Protein AF-A0A9D5JEC5-F1 (afdb_monomer)

Mean predicted aligned error: 12.16 Å

Solvent-accessible surface area (backbone atoms only — not comparable to full-atom values): 6488 Å² total; per-residue (Å²): 130,86,77,75,74,35,79,33,40,65,68,55,49,52,52,52,51,50,52,46,47,47,45,64,68,47,52,52,47,54,36,51,50,48,34,51,56,40,57,72,68,72,59,60,93,80,31,63,65,34,55,50,28,51,50,50,44,52,50,54,53,51,50,46,55,50,46,54,50,47,60,75,37,47,44,76,53,67,91,74,87,57,63,99,89,57,93,49,96,81,63,86,80,85,84,78,86,74,84,76,88,66,83,82,129

Nearest PDB structures (foldseek):
  1grj-assembly1_A  TM=8.590E-01  e=1.112E-04  Escherichia coli
  4wqt-assembly3_Z  TM=9.062E-01  e=1.119E-02  Thermus thermophilus HB8
  2eul-assembly1_A  TM=9.117E-01  e=1.409E-02  Thermus thermophilus HB8
  2f23-assembly2_B  TM=8.716E-01  e=1.582E-02  Thermus thermophilus HB27
  6rin-assembly1_F  TM=9.164E-01  e=2.657E-02  Escherichia coli K-12

Foldseek 3Di:
DPQPQQEDAPVRLVVLVVVLCCLVPPVLVVLVVQLVVLVVVPDNPPRPSNVVSVVSNVVSVVSNVVSVSNNVSYDHDDPPPDPPPDDDVVDDDDDDDDPPPDDDD

Radius of gyration: 23.16 Å; Cα contacts (8 Å, |Δi|>4): 70; chains: 1; bounding box: 74×39×53 Å

Sequence (105 aa):
MTEKETVVTAEGLRKLEAELDELKTIHRKEVNDRIRQAKEFGDISENAEYEDAKQEQAFVEGRIMKLEGMIRNAKIIVEGEGGADEVNLGSTVKVKKTSADGEID

Structure (mmCIF, N/CA/C/O backbone):
data_AF-A0A9D5JEC5-F1
#
_entry.id   AF-A0A9D5JEC5-F1
#
loop_
_atom_site.group_PDB
_atom_site.id
_atom_site.type_symbol
_atom_site.label_atom_id
_atom_site.label_alt_id
_atom_site.label_comp_id
_atom_site.label_asym_id
_atom_site.label_entity_id
_atom_site.label_seq_id
_atom_site.pdbx_PDB_ins_code
_atom_site.Cartn_x
_atom_site.Cartn_y
_atom_site.Cartn_z
_atom_site.occupancy
_atom_site.B_iso_or_equiv
_atom_site.auth_seq_id
_atom_site.auth_comp_id
_atom_site.auth_asym_id
_atom_site.auth_atom_id
_atom_site.pdbx_PDB_model_num
ATOM 1 N N . MET A 1 1 ? 9.710 19.495 -9.095 1.00 43.28 1 MET A N 1
ATOM 2 C CA . MET A 1 1 ? 10.302 18.323 -8.418 1.00 43.28 1 MET A CA 1
ATOM 3 C C . MET A 1 1 ? 10.531 17.292 -9.498 1.00 43.28 1 MET A C 1
ATOM 5 O O . MET A 1 1 ? 9.587 17.011 -10.217 1.00 43.28 1 MET A O 1
ATOM 9 N N . THR A 1 2 ? 11.764 16.842 -9.699 1.00 48.09 2 THR A N 1
ATOM 10 C CA . THR A 1 2 ? 12.113 15.890 -10.760 1.00 48.09 2 THR A CA 1
ATOM 11 C C . THR A 1 2 ? 11.423 14.563 -10.453 1.00 48.09 2 THR A C 1
ATOM 13 O O . THR A 1 2 ? 11.764 13.912 -9.465 1.00 48.09 2 THR A O 1
ATOM 16 N N . GLU A 1 3 ? 10.395 14.214 -11.223 1.00 58.03 3 GLU A N 1
ATOM 17 C CA . GLU A 1 3 ? 9.721 12.920 -11.118 1.00 58.03 3 GLU A CA 1
ATOM 18 C C . GLU A 1 3 ? 10.775 11.829 -11.348 1.00 58.03 3 GLU A C 1
ATOM 20 O O . GLU A 1 3 ? 11.448 11.804 -12.377 1.00 58.03 3 GLU A O 1
ATOM 25 N N . LYS A 1 4 ? 11.014 10.986 -10.334 1.00 61.78 4 LYS A N 1
ATOM 26 C CA . LYS A 1 4 ? 11.931 9.848 -10.453 1.00 61.78 4 LYS A CA 1
ATOM 27 C C . LYS A 1 4 ? 11.293 8.844 -11.413 1.00 61.78 4 LYS A C 1
ATOM 29 O O . LYS A 1 4 ? 10.447 8.056 -10.991 1.00 61.78 4 LYS A O 1
ATOM 34 N N . GLU A 1 5 ? 11.692 8.888 -12.683 1.00 69.88 5 GLU A N 1
ATOM 35 C CA . GLU A 1 5 ? 11.346 7.863 -13.672 1.00 69.88 5 GLU A CA 1
ATOM 36 C C . GLU A 1 5 ? 11.698 6.483 -13.104 1.00 69.88 5 GLU A C 1
ATOM 38 O O . GLU A 1 5 ? 12.846 6.210 -12.743 1.00 69.88 5 GLU A O 1
ATOM 43 N N . THR A 1 6 ? 10.686 5.625 -12.971 1.00 73.69 6 THR A N 1
ATOM 44 C CA . THR A 1 6 ? 10.869 4.256 -12.489 1.00 73.69 6 THR A CA 1
ATOM 45 C C . THR A 1 6 ? 10.899 3.344 -13.703 1.00 73.69 6 THR A C 1
ATOM 47 O O . THR A 1 6 ? 9.891 3.142 -14.375 1.00 73.69 6 THR A O 1
ATOM 50 N N . VAL A 1 7 ? 12.076 2.813 -14.014 1.00 79.69 7 VAL A N 1
ATOM 51 C CA . VAL A 1 7 ? 12.247 1.882 -15.130 1.00 79.69 7 VAL A CA 1
ATOM 52 C C . VAL A 1 7 ? 11.740 0.505 -14.710 1.00 79.69 7 VAL A C 1
ATOM 54 O O . VAL A 1 7 ? 12.183 -0.037 -13.696 1.00 79.69 7 VAL A O 1
ATOM 57 N N . VAL A 1 8 ? 10.810 -0.060 -15.479 1.00 82.94 8 VAL A N 1
ATOM 58 C CA . VAL A 1 8 ? 10.209 -1.372 -15.208 1.00 82.94 8 VAL A CA 1
ATOM 59 C C . VAL A 1 8 ? 10.109 -2.195 -16.486 1.00 82.94 8 VAL A C 1
ATOM 61 O O . VAL A 1 8 ? 9.994 -1.660 -17.584 1.00 82.94 8 VAL A O 1
ATOM 64 N N . THR A 1 9 ? 10.127 -3.518 -16.357 1.00 85.88 9 THR A N 1
ATOM 65 C CA . THR A 1 9 ? 9.783 -4.411 -17.470 1.00 85.88 9 THR A CA 1
ATOM 66 C C . THR A 1 9 ? 8.263 -4.517 -17.606 1.00 85.88 9 THR A C 1
ATOM 68 O O . THR A 1 9 ? 7.526 -4.241 -16.656 1.00 85.88 9 THR A O 1
ATOM 71 N N . ALA A 1 10 ? 7.770 -4.968 -18.762 1.00 83.38 10 ALA A N 1
ATOM 72 C CA . ALA A 1 10 ? 6.335 -5.204 -18.958 1.00 83.38 10 ALA A CA 1
ATOM 73 C C . ALA A 1 10 ? 5.760 -6.218 -17.946 1.00 83.38 10 ALA A C 1
ATOM 75 O O . ALA A 1 10 ? 4.638 -6.058 -17.472 1.00 83.38 10 ALA A O 1
ATOM 76 N N . GLU A 1 11 ? 6.535 -7.244 -17.576 1.00 84.31 11 GLU A N 1
ATOM 77 C CA . GLU A 1 11 ? 6.146 -8.191 -16.526 1.00 84.31 11 GLU A CA 1
ATOM 78 C C . GLU A 1 11 ? 6.121 -7.526 -15.142 1.00 84.31 11 GLU A C 1
ATOM 80 O O . GLU A 1 11 ? 5.178 -7.728 -14.378 1.00 84.31 11 GLU A O 1
ATOM 85 N N . GLY A 1 12 ? 7.130 -6.706 -14.829 1.00 85.94 12 GLY A N 1
ATOM 86 C CA . GLY A 1 12 ? 7.191 -5.958 -13.577 1.00 85.94 12 GLY A CA 1
ATOM 87 C C . GLY A 1 12 ? 5.997 -5.021 -13.409 1.00 85.94 12 GLY A C 1
ATOM 88 O O . GLY A 1 12 ? 5.388 -5.007 -12.343 1.00 85.94 12 GLY A O 1
ATOM 89 N N . LEU A 1 13 ? 5.608 -4.312 -14.472 1.00 88.50 13 LEU A N 1
ATOM 90 C CA . LEU A 1 13 ? 4.432 -3.442 -14.459 1.00 88.50 13 LEU A CA 1
ATOM 91 C C . LEU A 1 13 ? 3.146 -4.225 -14.166 1.00 88.50 13 LEU A C 1
ATOM 93 O O . LEU A 1 13 ? 2.404 -3.845 -13.267 1.00 88.50 13 LEU A O 1
ATOM 97 N N . ARG A 1 14 ? 2.931 -5.365 -14.837 1.00 89.94 14 ARG A N 1
ATOM 98 C CA . ARG A 1 14 ? 1.759 -6.223 -14.587 1.00 89.94 14 ARG A CA 1
ATOM 99 C C . ARG A 1 14 ? 1.692 -6.725 -13.147 1.00 89.94 14 ARG A C 1
ATOM 101 O O . ARG A 1 14 ? 0.607 -6.807 -12.585 1.00 89.94 14 ARG A O 1
ATOM 108 N N . LYS A 1 15 ? 2.835 -7.061 -12.536 1.00 91.88 15 LYS A N 1
ATOM 109 C CA . LYS A 1 15 ? 2.883 -7.464 -11.119 1.00 91.88 15 LYS A CA 1
ATOM 110 C C . LYS A 1 15 ? 2.482 -6.318 -10.193 1.00 91.88 15 LYS A C 1
ATOM 112 O O . LYS A 1 15 ? 1.727 -6.549 -9.256 1.00 91.88 15 LYS A O 1
ATOM 117 N N . LEU A 1 16 ? 2.950 -5.098 -10.469 1.00 92.25 16 LEU A N 1
ATOM 118 C CA . LEU A 1 16 ? 2.570 -3.910 -9.698 1.00 92.25 16 LEU A CA 1
ATOM 119 C C . LEU A 1 16 ? 1.072 -3.604 -9.836 1.00 92.25 16 LEU A C 1
ATOM 121 O O . LEU A 1 16 ? 0.431 -3.261 -8.848 1.00 92.25 16 LEU A O 1
ATOM 125 N N . GLU A 1 17 ? 0.514 -3.744 -11.041 1.00 92.62 17 GLU A N 1
ATOM 126 C CA . GLU A 1 17 ? -0.922 -3.571 -11.296 1.00 92.62 17 GLU A CA 1
ATOM 127 C C . GLU A 1 17 ? -1.764 -4.633 -10.583 1.00 92.62 17 GLU A C 1
ATOM 129 O O . GLU A 1 17 ? -2.772 -4.292 -9.969 1.00 92.62 17 GLU A O 1
ATOM 134 N N . ALA A 1 18 ? -1.337 -5.899 -10.613 1.00 95.38 18 ALA A N 1
ATOM 135 C CA . ALA A 1 18 ? -2.019 -6.986 -9.916 1.00 95.38 18 ALA A CA 1
ATOM 136 C C . ALA A 1 18 ? -2.010 -6.784 -8.393 1.00 95.38 18 ALA A C 1
ATOM 138 O O . ALA A 1 18 ? -3.053 -6.900 -7.754 1.00 95.38 18 ALA A O 1
ATOM 139 N N . GLU A 1 19 ? -0.859 -6.414 -7.821 1.00 93.88 19 GLU A N 1
ATOM 140 C CA . GLU A 1 19 ? -0.751 -6.093 -6.392 1.00 93.88 19 GLU A CA 1
ATOM 141 C C . GLU A 1 19 ? -1.649 -4.898 -6.027 1.00 93.88 19 GLU A C 1
ATOM 143 O O . GLU A 1 19 ? -2.349 -4.917 -5.015 1.00 93.88 19 GLU A O 1
ATOM 148 N N . LEU A 1 20 ? -1.666 -3.851 -6.861 1.00 95.06 20 LEU A N 1
ATOM 149 C CA . LEU A 1 20 ? -2.524 -2.687 -6.651 1.00 95.06 20 LEU A CA 1
ATOM 150 C C . LEU A 1 20 ? -4.012 -3.063 -6.665 1.00 95.06 20 LEU A C 1
ATOM 152 O O . LEU A 1 20 ? -4.777 -2.557 -5.839 1.00 95.06 20 LEU A O 1
ATOM 156 N N . ASP A 1 21 ? -4.426 -3.916 -7.600 1.00 95.75 21 ASP A N 1
ATOM 157 C CA . ASP A 1 21 ? -5.811 -4.366 -7.708 1.00 95.75 21 ASP A CA 1
ATOM 158 C C . ASP A 1 21 ? -6.228 -5.194 -6.488 1.00 95.75 21 ASP A C 1
ATOM 160 O O . ASP A 1 21 ? -7.259 -4.910 -5.877 1.00 95.75 21 ASP A O 1
ATOM 164 N N . GLU A 1 22 ? -5.390 -6.136 -6.052 1.00 96.12 22 GLU A N 1
ATOM 165 C CA . GLU A 1 22 ? -5.622 -6.944 -4.851 1.00 96.12 22 GLU A CA 1
ATOM 166 C C . GLU A 1 22 ? -5.776 -6.069 -3.597 1.00 96.12 22 GLU A C 1
ATOM 168 O O . GLU A 1 22 ? -6.727 -6.226 -2.820 1.00 96.12 22 GLU A O 1
ATOM 173 N N . LEU A 1 23 ? -4.892 -5.081 -3.427 1.00 95.25 23 LEU A N 1
ATOM 174 C CA . LEU A 1 23 ? -4.957 -4.153 -2.299 1.00 95.25 23 LEU A CA 1
ATOM 175 C C . LEU A 1 23 ? -6.242 -3.315 -2.316 1.00 95.25 23 LEU A C 1
ATOM 177 O O . LEU A 1 23 ? -6.847 -3.089 -1.267 1.00 95.25 23 LEU A O 1
ATOM 181 N N . LYS A 1 24 ? -6.690 -2.856 -3.491 1.00 94.44 24 LYS A N 1
ATOM 182 C CA . LYS A 1 24 ? -7.886 -2.003 -3.626 1.00 94.44 24 LYS A CA 1
ATOM 183 C C . LYS A 1 24 ? -9.193 -2.782 -3.522 1.00 94.44 24 LYS A C 1
ATOM 185 O O . LYS A 1 24 ? -10.184 -2.225 -3.043 1.00 94.44 24 LYS A O 1
ATOM 190 N N . THR A 1 25 ? -9.225 -4.019 -4.006 1.00 93.38 25 THR A N 1
ATOM 191 C CA . THR A 1 25 ? -10.461 -4.800 -4.141 1.00 93.38 25 THR A CA 1
ATOM 192 C C . THR A 1 25 ? -10.719 -5.731 -2.966 1.00 93.38 25 THR A C 1
ATOM 194 O O . THR A 1 25 ? -11.891 -5.895 -2.611 1.00 93.38 25 THR A O 1
ATOM 197 N N . ILE A 1 26 ? -9.661 -6.291 -2.373 1.00 94.69 26 ILE A N 1
ATOM 198 C CA . ILE A 1 26 ? -9.723 -7.257 -1.272 1.00 94.69 26 ILE A CA 1
ATOM 199 C C . ILE A 1 26 ? -9.344 -6.559 0.034 1.00 94.69 26 ILE A C 1
ATOM 201 O O . ILE A 1 26 ? -10.226 -6.212 0.821 1.00 94.69 26 ILE A O 1
ATOM 205 N N . HIS A 1 27 ? -8.063 -6.231 0.214 1.00 92.75 27 HIS A N 1
ATOM 206 C CA . HIS A 1 27 ? -7.526 -5.815 1.515 1.00 92.75 27 HIS A CA 1
ATOM 207 C C . HIS A 1 27 ? -8.167 -4.519 2.027 1.00 92.75 27 HIS A C 1
ATOM 209 O O . HIS A 1 27 ? -8.577 -4.423 3.180 1.00 92.75 27 HIS A O 1
ATOM 215 N N . ARG A 1 28 ? -8.346 -3.512 1.162 1.00 93.94 28 ARG A N 1
ATOM 216 C CA . ARG A 1 28 ? -9.014 -2.257 1.544 1.00 93.94 28 ARG A CA 1
ATOM 217 C C . ARG A 1 28 ? -10.445 -2.491 2.039 1.00 93.94 28 ARG A C 1
ATOM 219 O O . ARG A 1 28 ? -10.905 -1.749 2.906 1.00 93.94 28 ARG A O 1
ATOM 226 N N . LYS A 1 29 ? -11.173 -3.471 1.495 1.00 94.88 29 LYS A N 1
ATOM 227 C CA . LYS A 1 29 ? -12.526 -3.794 1.975 1.00 94.88 29 LYS A CA 1
ATOM 228 C C . LYS A 1 29 ? -12.468 -4.512 3.315 1.00 94.88 29 LYS A C 1
ATOM 230 O O . LYS A 1 29 ? -13.139 -4.070 4.238 1.00 94.88 29 LYS A O 1
ATOM 235 N N . GLU A 1 30 ? -11.611 -5.521 3.438 1.00 94.44 30 GLU A N 1
ATOM 236 C CA . GLU A 1 30 ? -11.428 -6.290 4.676 1.00 94.44 30 GLU A CA 1
ATOM 237 C C . GLU A 1 30 ? -11.073 -5.388 5.861 1.00 94.44 30 GLU A C 1
ATOM 239 O O . GLU A 1 30 ? -11.707 -5.462 6.912 1.00 94.44 30 GLU A O 1
ATOM 244 N N . VAL A 1 31 ? -10.137 -4.457 5.670 1.00 94.19 31 VAL A N 1
ATOM 245 C CA . VAL A 1 31 ? -9.756 -3.492 6.708 1.00 94.19 31 VAL A CA 1
ATOM 246 C C . VAL A 1 31 ? -10.921 -2.570 7.080 1.00 94.19 31 VAL A C 1
ATOM 248 O O . VAL A 1 31 ? -11.151 -2.301 8.258 1.00 94.19 31 VAL A O 1
ATOM 251 N N . ASN A 1 32 ? -11.700 -2.094 6.102 1.00 93.25 32 ASN A N 1
ATOM 252 C CA . ASN A 1 32 ? -12.883 -1.276 6.392 1.00 93.25 32 ASN A CA 1
ATOM 253 C C . ASN A 1 32 ? -13.951 -2.061 7.164 1.00 93.25 32 ASN A C 1
ATOM 255 O O . ASN A 1 32 ? -14.570 -1.505 8.074 1.00 93.25 32 ASN A O 1
ATOM 259 N N . ASP A 1 33 ? -14.144 -3.337 6.835 1.00 93.50 33 ASP A N 1
ATOM 260 C CA . ASP A 1 33 ? -15.082 -4.210 7.533 1.00 93.50 33 ASP A CA 1
ATOM 261 C C . ASP A 1 33 ? -14.616 -4.499 8.967 1.00 93.50 33 ASP A C 1
ATOM 263 O O . ASP A 1 33 ? -15.432 -4.414 9.886 1.00 93.50 33 ASP A O 1
ATOM 267 N N . ARG A 1 34 ? -13.312 -4.729 9.193 1.00 91.31 34 ARG A N 1
ATOM 268 C CA . ARG A 1 34 ? -12.718 -4.847 10.541 1.00 91.31 34 ARG A CA 1
ATOM 269 C C . ARG A 1 34 ? -12.929 -3.576 11.363 1.00 91.31 34 ARG A C 1
ATOM 271 O O . ARG A 1 34 ? -13.427 -3.647 12.483 1.00 91.31 34 ARG A O 1
ATOM 278 N N . ILE A 1 35 ? -12.647 -2.401 10.789 1.00 90.12 35 ILE A N 1
ATOM 279 C CA . ILE A 1 35 ? -12.888 -1.106 11.449 1.00 90.12 35 ILE A CA 1
ATOM 280 C C . ILE A 1 35 ? -14.369 -0.948 11.801 1.00 90.12 35 ILE A C 1
ATOM 282 O O . ILE A 1 35 ? -14.702 -0.475 12.889 1.00 90.12 35 ILE A O 1
ATOM 286 N N . ARG A 1 36 ? -15.272 -1.301 10.880 1.00 90.81 36 ARG A N 1
ATOM 287 C CA . ARG A 1 36 ? -16.715 -1.201 11.108 1.00 90.81 36 ARG A CA 1
ATOM 288 C C . ARG A 1 36 ? -17.156 -2.110 12.252 1.00 90.81 36 ARG A C 1
ATOM 290 O O . ARG A 1 36 ? -17.846 -1.626 13.141 1.00 90.81 36 ARG A O 1
ATOM 297 N N . GLN A 1 37 ? -16.735 -3.372 12.251 1.00 88.31 37 GLN A N 1
ATOM 298 C CA . GLN A 1 37 ? -17.049 -4.317 13.324 1.00 88.31 37 GLN A CA 1
ATOM 299 C C . GLN A 1 37 ? -16.509 -3.818 14.665 1.00 88.31 37 GLN A C 1
ATOM 301 O O . GLN A 1 37 ? -17.253 -3.761 15.636 1.00 88.31 37 GLN A O 1
ATOM 306 N N . ALA A 1 38 ? -15.259 -3.351 14.709 1.00 86.62 38 ALA A N 1
ATOM 307 C CA . ALA A 1 38 ? -14.656 -2.817 15.927 1.00 86.62 38 ALA A CA 1
ATOM 308 C C . ALA A 1 38 ? -15.417 -1.594 16.490 1.00 86.62 38 ALA A C 1
ATOM 310 O O . ALA A 1 38 ? -15.509 -1.431 17.706 1.00 86.62 38 ALA A O 1
ATOM 311 N N . LYS A 1 39 ? -16.025 -0.765 15.625 1.00 84.31 39 LYS A N 1
ATOM 312 C CA . LYS A 1 39 ? -16.876 0.369 16.038 1.00 84.31 39 LYS A CA 1
ATOM 313 C C . LYS A 1 39 ? -18.215 -0.051 16.647 1.00 84.31 39 LYS A C 1
ATOM 315 O O . LYS A 1 39 ? -18.756 0.696 17.459 1.00 84.31 39 LYS A O 1
ATOM 320 N N . GLU A 1 40 ? -18.765 -1.202 16.265 1.00 84.44 40 GLU A N 1
ATOM 321 C CA . GLU A 1 40 ? -20.053 -1.686 16.789 1.00 84.44 40 GLU A CA 1
ATOM 322 C C . GLU A 1 40 ? -19.966 -2.090 18.275 1.00 84.44 40 GLU A C 1
ATOM 324 O O . GLU A 1 40 ? -20.983 -2.094 18.965 1.00 84.44 40 GLU A O 1
ATOM 329 N N . PHE A 1 41 ? -18.758 -2.322 18.808 1.00 75.31 41 PHE A N 1
ATOM 330 C CA . PHE A 1 41 ? -18.528 -2.663 20.220 1.00 75.31 41 PHE A CA 1
ATOM 331 C C . PHE A 1 41 ? -18.556 -1.462 21.189 1.00 75.31 41 PHE A C 1
ATOM 333 O O . PHE A 1 41 ? -18.382 -1.638 22.393 1.00 75.31 41 PHE A O 1
ATOM 340 N N . GLY A 1 42 ? -18.857 -0.254 20.700 1.00 67.31 42 GLY A N 1
ATOM 341 C CA . GLY A 1 42 ? -19.300 0.883 21.518 1.00 67.31 42 GLY A CA 1
ATOM 342 C C . GLY A 1 42 ? -18.191 1.682 22.207 1.00 67.31 42 GLY A C 1
ATOM 343 O O . GLY A 1 42 ? -18.192 2.906 22.088 1.00 67.31 42 GLY A O 1
ATOM 344 N N . ASP A 1 43 ? -17.234 1.029 22.872 1.00 73.38 43 ASP A N 1
ATOM 345 C CA . ASP A 1 43 ? -16.066 1.709 23.445 1.00 73.38 43 ASP A CA 1
ATOM 346 C C . ASP A 1 43 ? -14.838 1.520 22.554 1.00 73.38 43 ASP A C 1
ATOM 348 O O . ASP A 1 43 ? -14.187 0.479 22.538 1.00 73.38 43 ASP A O 1
ATOM 352 N N . ILE A 1 44 ? -14.562 2.540 21.747 1.00 69.31 44 ILE A N 1
ATOM 353 C CA . ILE A 1 44 ? -13.479 2.536 20.759 1.00 69.31 44 ILE A CA 1
ATOM 354 C C . ILE A 1 44 ? -12.135 2.863 21.431 1.00 69.31 44 ILE A C 1
ATOM 356 O O . ILE A 1 44 ? -11.085 2.495 20.915 1.00 69.31 44 ILE A O 1
ATOM 360 N N . SER A 1 45 ? -12.162 3.537 22.588 1.00 67.81 45 SER A N 1
ATOM 361 C CA . SER A 1 45 ? -10.971 4.123 23.215 1.00 67.81 45 SER A CA 1
ATOM 362 C C . SER A 1 45 ? -10.016 3.091 23.826 1.00 67.81 45 SER A C 1
ATOM 364 O O . SER A 1 45 ? -8.816 3.345 23.904 1.00 67.81 45 SER A O 1
ATOM 366 N N . GLU A 1 46 ? -10.528 1.909 24.177 1.00 70.25 46 GLU A N 1
ATOM 367 C CA . GLU A 1 46 ? -9.748 0.768 24.680 1.00 70.25 46 GLU A CA 1
ATOM 368 C C . GLU A 1 46 ? -9.717 -0.411 23.691 1.00 70.25 46 GLU A C 1
ATOM 370 O O . GLU A 1 46 ? -9.184 -1.482 23.992 1.00 70.25 46 GLU A O 1
ATOM 375 N N . ASN A 1 47 ? -10.293 -0.244 22.495 1.00 80.75 47 ASN A N 1
ATOM 376 C CA . ASN A 1 47 ? -10.425 -1.332 21.539 1.00 80.75 47 ASN A CA 1
ATOM 377 C C . ASN A 1 47 ? -9.130 -1.516 20.732 1.00 80.75 47 ASN A C 1
ATOM 379 O O . ASN A 1 47 ? -8.920 -0.879 19.699 1.00 80.75 47 ASN A O 1
ATOM 383 N N . ALA A 1 48 ? -8.277 -2.432 21.193 1.00 86.31 48 ALA A N 1
ATOM 384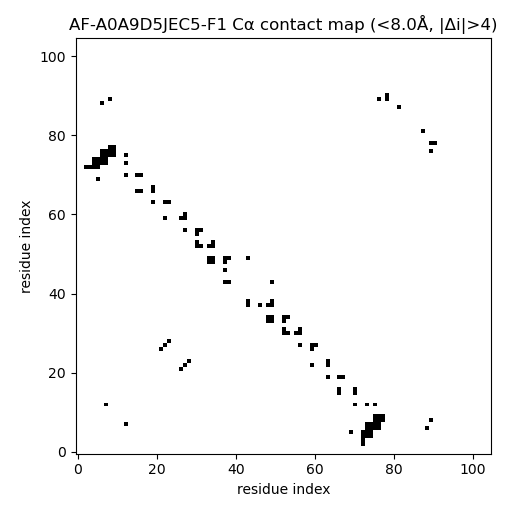 C CA . ALA A 1 48 ? -7.034 -2.800 20.516 1.00 86.31 48 ALA A CA 1
ATOM 385 C C . ALA A 1 48 ? -7.245 -3.227 19.048 1.00 86.31 48 ALA A C 1
ATOM 387 O O . ALA A 1 48 ? -6.408 -2.925 18.201 1.00 86.31 48 ALA A O 1
ATOM 388 N N . GLU A 1 49 ? -8.379 -3.862 18.733 1.00 86.25 49 GLU A N 1
ATOM 389 C CA . GLU A 1 49 ? -8.729 -4.279 17.369 1.00 86.25 49 GLU A CA 1
ATOM 390 C C . GLU A 1 49 ? -9.018 -3.072 16.463 1.00 86.25 49 GLU A C 1
ATOM 392 O O . GLU A 1 49 ? -8.685 -3.076 15.280 1.00 86.25 49 GLU A O 1
ATOM 397 N N . TYR A 1 50 ? -9.614 -2.008 17.012 1.00 89.50 50 TYR A N 1
ATOM 398 C CA . TYR A 1 50 ? -9.851 -0.774 16.263 1.00 89.50 50 TYR A CA 1
ATOM 399 C C . TYR A 1 50 ? -8.538 -0.071 15.911 1.00 89.50 50 TYR A C 1
ATOM 401 O O . TYR A 1 50 ? -8.355 0.349 14.767 1.00 89.50 50 TYR A O 1
ATOM 409 N N . GLU A 1 51 ? -7.629 0.050 16.881 1.00 90.19 51 GLU A N 1
ATOM 410 C CA . GLU A 1 51 ? -6.318 0.665 16.666 1.00 90.19 51 GLU A CA 1
ATOM 411 C C . GLU A 1 51 ? -5.474 -0.138 15.668 1.00 90.19 51 GLU A C 1
ATOM 413 O O . GLU A 1 51 ? -4.905 0.451 14.746 1.00 90.19 51 GLU A O 1
ATOM 418 N N . ASP A 1 52 ? -5.458 -1.470 15.777 1.00 91.75 52 ASP A N 1
ATOM 419 C CA . ASP A 1 52 ? -4.787 -2.356 14.816 1.00 91.75 52 ASP A CA 1
ATOM 420 C C . ASP A 1 52 ? -5.347 -2.170 13.397 1.00 91.75 52 ASP A C 1
ATOM 422 O O . ASP A 1 52 ? -4.608 -1.860 12.459 1.00 91.75 52 ASP A O 1
ATOM 426 N N . ALA A 1 53 ? -6.673 -2.217 13.242 1.00 92.31 53 ALA A N 1
ATOM 427 C CA . ALA A 1 53 ? -7.312 -2.037 11.941 1.00 92.31 53 ALA A CA 1
ATOM 428 C C . ALA A 1 53 ? -7.079 -0.625 11.358 1.00 92.31 53 ALA A C 1
ATOM 430 O O . ALA A 1 53 ? -6.957 -0.450 10.143 1.00 92.31 53 ALA A O 1
ATOM 431 N N . LYS A 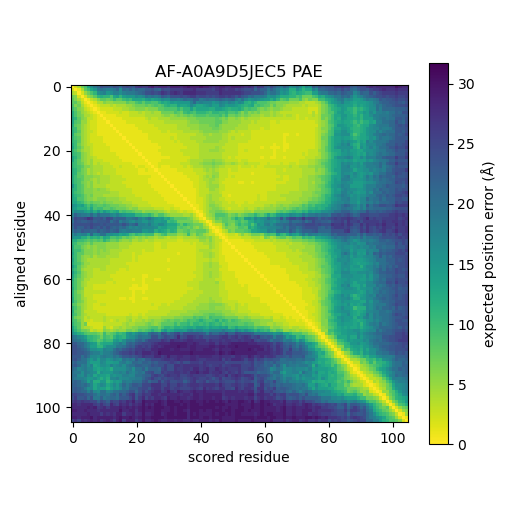1 54 ? -6.968 0.411 12.202 1.00 92.75 54 LYS A N 1
ATOM 432 C CA . LYS A 1 54 ? -6.605 1.775 11.778 1.00 92.75 54 LYS A CA 1
ATOM 433 C C . LYS A 1 54 ? -5.152 1.881 11.316 1.00 92.75 54 LYS A C 1
ATOM 435 O O . LYS A 1 54 ? -4.890 2.606 10.350 1.00 92.75 54 LYS A O 1
ATOM 440 N N . GLN A 1 55 ? -4.223 1.192 11.973 1.00 94.25 55 GLN A N 1
ATOM 441 C CA . GLN A 1 55 ? -2.826 1.131 11.538 1.00 94.25 55 GLN A CA 1
ATOM 442 C C . GLN A 1 55 ? -2.692 0.375 10.217 1.00 94.25 55 GLN A C 1
ATOM 444 O O . GLN A 1 55 ? -2.032 0.861 9.294 1.00 94.25 55 GLN A O 1
ATOM 449 N N . GLU A 1 56 ? -3.379 -0.757 10.087 1.00 94.38 56 GLU A N 1
ATOM 450 C CA . GLU A 1 56 ? -3.416 -1.530 8.849 1.00 94.38 56 GLU A CA 1
ATOM 451 C C . GLU A 1 56 ? -3.997 -0.704 7.695 1.00 94.38 56 GLU A C 1
ATOM 453 O O . GLU A 1 56 ? -3.414 -0.658 6.611 1.00 94.38 56 GLU A O 1
ATOM 458 N N . GLN A 1 57 ? -5.070 0.058 7.942 1.00 95.38 57 GLN A N 1
ATOM 459 C CA . GLN A 1 57 ? -5.619 1.000 6.963 1.00 95.38 57 GLN A CA 1
ATOM 460 C C . GLN A 1 57 ? -4.556 1.987 6.477 1.00 95.38 57 GLN A C 1
A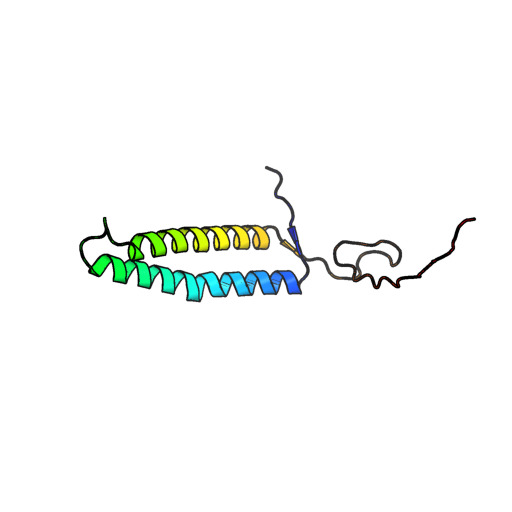TOM 462 O O . GLN A 1 57 ? -4.407 2.188 5.273 1.00 95.38 57 GLN A O 1
ATOM 467 N N . ALA A 1 58 ? -3.797 2.596 7.391 1.00 96.00 58 ALA A N 1
ATOM 468 C CA . ALA A 1 58 ? -2.744 3.537 7.020 1.00 96.00 58 ALA A CA 1
ATOM 469 C C . ALA A 1 58 ? -1.643 2.869 6.178 1.00 96.00 58 ALA A C 1
ATOM 471 O O . ALA A 1 58 ? -1.155 3.465 5.213 1.00 96.00 58 ALA A O 1
ATOM 472 N N . PHE A 1 59 ? -1.279 1.627 6.503 1.00 95.50 59 PHE A N 1
ATOM 473 C CA . PHE A 1 59 ? -0.285 0.866 5.753 1.00 95.50 59 PHE A CA 1
ATOM 474 C C . PHE A 1 59 ? -0.767 0.518 4.339 1.00 95.50 59 PHE A C 1
ATOM 476 O O . PHE A 1 59 ? -0.054 0.781 3.366 1.00 95.50 59 PHE A O 1
ATOM 483 N N . VAL A 1 60 ? -1.990 -0.006 4.212 1.00 95.88 60 VAL A N 1
ATOM 484 C CA . VAL A 1 60 ? -2.610 -0.352 2.924 1.00 95.88 60 VAL A CA 1
ATOM 485 C C . VAL A 1 60 ? -2.728 0.886 2.035 1.00 95.88 60 VAL A C 1
ATOM 487 O O . VAL A 1 60 ? -2.291 0.861 0.884 1.00 95.88 60 VAL A O 1
ATOM 490 N N . GLU A 1 61 ? -3.223 2.006 2.567 1.00 96.50 61 GLU A N 1
ATOM 491 C CA . GLU A 1 61 ? -3.326 3.259 1.809 1.00 96.50 61 GLU A CA 1
ATOM 492 C C . GLU A 1 61 ? -1.954 3.809 1.397 1.00 96.50 61 GLU A C 1
ATOM 494 O O . GLU A 1 61 ? -1.771 4.255 0.260 1.00 96.50 61 GLU A O 1
ATOM 499 N N . GLY A 1 62 ? -0.958 3.727 2.283 1.00 96.44 62 GLY A N 1
ATOM 500 C CA . GLY A 1 62 ? 0.418 4.105 1.971 1.00 96.44 62 GLY A CA 1
ATOM 501 C C . GLY A 1 62 ? 1.019 3.255 0.848 1.00 96.44 62 GLY A C 1
ATOM 502 O O . GLY A 1 62 ? 1.671 3.784 -0.060 1.00 96.44 62 GLY A O 1
ATOM 503 N N . ARG A 1 63 ? 0.768 1.941 0.863 1.00 95.56 63 ARG A N 1
ATOM 504 C CA . ARG A 1 63 ? 1.220 1.023 -0.188 1.00 95.56 63 ARG A CA 1
ATOM 505 C C . ARG A 1 63 ? 0.535 1.316 -1.518 1.00 95.56 63 ARG A C 1
ATOM 507 O O . ARG A 1 63 ? 1.229 1.406 -2.529 1.00 95.56 63 ARG A O 1
ATOM 514 N N . 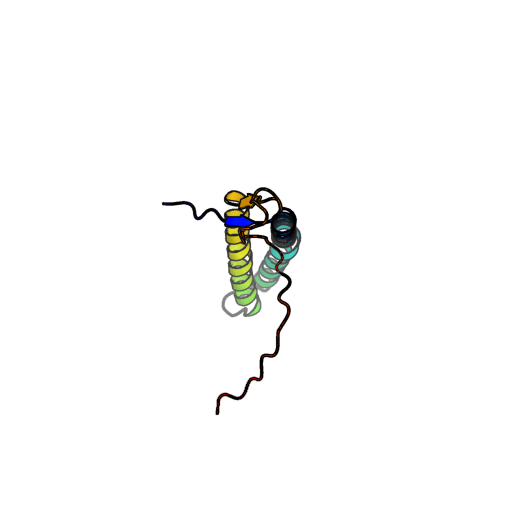ILE A 1 64 ? -0.777 1.543 -1.511 1.00 95.00 64 ILE A N 1
ATOM 515 C CA . ILE A 1 64 ? -1.548 1.908 -2.705 1.00 95.00 64 ILE A CA 1
ATOM 516 C C . ILE A 1 64 ? -1.010 3.203 -3.319 1.00 95.00 64 ILE A C 1
ATOM 518 O O . ILE A 1 64 ? -0.692 3.221 -4.506 1.00 95.00 64 ILE A O 1
ATOM 522 N N . MET A 1 65 ? -0.808 4.258 -2.523 1.00 94.56 65 MET A N 1
ATOM 523 C CA . MET A 1 65 ? -0.241 5.520 -3.020 1.00 94.56 65 MET A CA 1
ATOM 524 C C . MET A 1 65 ? 1.147 5.335 -3.641 1.00 94.56 65 MET A 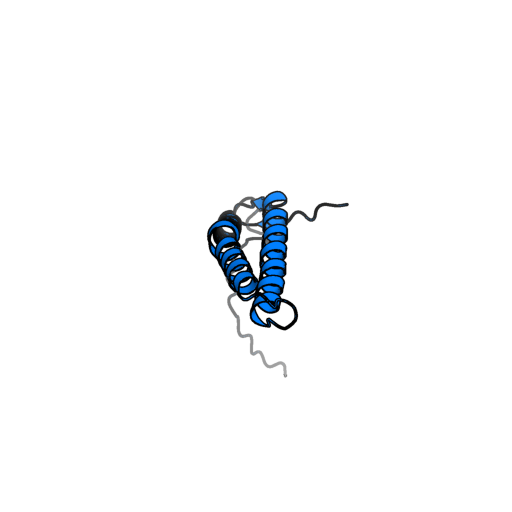C 1
ATOM 526 O O . MET A 1 65 ? 1.450 5.925 -4.682 1.00 94.56 65 MET A O 1
ATOM 530 N N . LYS A 1 66 ? 1.993 4.501 -3.026 1.00 92.25 66 LYS A N 1
ATOM 531 C CA . LYS A 1 66 ? 3.324 4.185 -3.550 1.00 92.25 66 LYS A CA 1
ATOM 532 C C . LYS A 1 66 ? 3.246 3.439 -4.883 1.00 92.25 66 LYS A C 1
ATOM 534 O O . LYS A 1 66 ? 3.948 3.824 -5.815 1.00 92.25 66 LYS A O 1
ATOM 539 N N . LEU A 1 67 ? 2.404 2.410 -4.980 1.00 92.38 67 LEU A N 1
ATOM 540 C CA . LEU A 1 67 ? 2.214 1.626 -6.204 1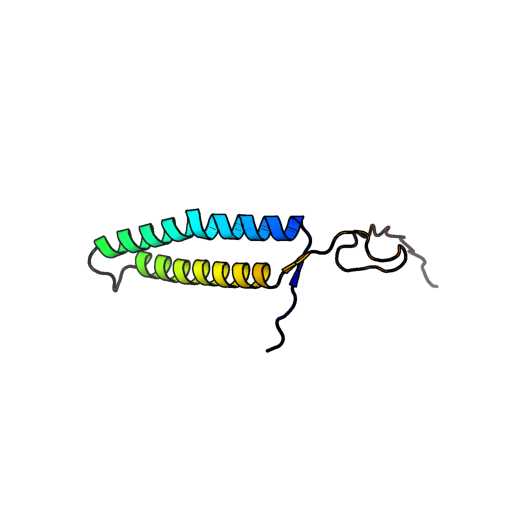.00 92.38 67 LEU A CA 1
ATOM 541 C C . LEU A 1 67 ? 1.624 2.477 -7.331 1.00 92.38 67 LEU A C 1
ATOM 543 O O . LEU A 1 67 ? 2.161 2.470 -8.433 1.00 92.38 67 LEU A O 1
ATOM 547 N N . GLU A 1 68 ? 0.599 3.286 -7.052 1.00 92.62 68 GLU A N 1
ATOM 548 C CA . GLU A 1 68 ? 0.043 4.228 -8.030 1.00 92.62 68 GLU A CA 1
ATOM 549 C C . GLU A 1 68 ? 1.097 5.242 -8.493 1.00 92.62 68 GLU A C 1
ATOM 551 O O . GLU A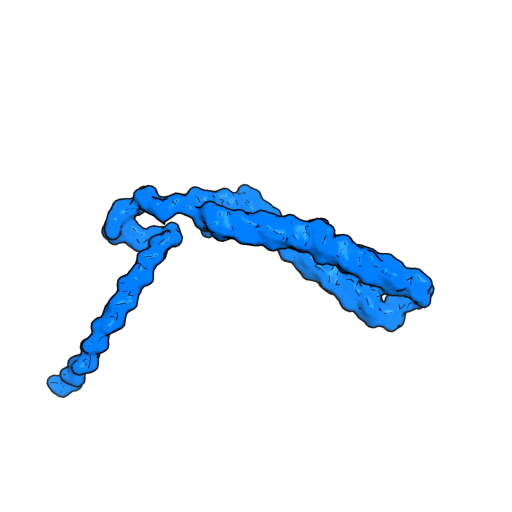 1 68 ? 1.166 5.572 -9.674 1.00 92.62 68 GLU A O 1
ATOM 556 N N . GLY A 1 69 ? 1.957 5.717 -7.587 1.00 90.56 69 GLY A N 1
ATOM 557 C CA . GLY A 1 69 ? 3.091 6.572 -7.934 1.00 90.56 69 GLY A CA 1
ATOM 558 C C . GLY A 1 69 ? 4.099 5.880 -8.854 1.00 90.56 69 GLY A C 1
ATOM 559 O O . GLY A 1 69 ? 4.522 6.475 -9.842 1.00 90.56 69 GLY A O 1
ATOM 560 N N . MET A 1 70 ? 4.456 4.630 -8.556 1.00 87.06 70 MET A N 1
ATOM 561 C CA . MET A 1 70 ? 5.376 3.832 -9.372 1.00 87.06 70 MET A CA 1
ATOM 562 C C . MET A 1 70 ? 4.806 3.544 -10.759 1.00 87.06 70 MET A C 1
ATOM 564 O O . MET A 1 70 ? 5.510 3.741 -11.739 1.00 87.06 70 MET A O 1
ATOM 568 N N . ILE A 1 71 ? 3.536 3.139 -10.843 1.00 89.19 71 ILE A N 1
ATOM 569 C CA . ILE A 1 71 ? 2.846 2.828 -12.103 1.00 89.19 71 ILE A CA 1
ATOM 570 C C . ILE A 1 71 ? 2.687 4.089 -12.959 1.00 89.19 71 ILE A C 1
ATOM 572 O O . ILE A 1 71 ? 2.965 4.053 -14.153 1.00 89.19 71 ILE A O 1
ATOM 576 N N . ARG A 1 72 ? 2.304 5.231 -12.367 1.00 89.06 72 ARG A N 1
ATOM 577 C CA . ARG A 1 72 ? 2.177 6.501 -13.109 1.00 89.06 72 ARG A CA 1
ATOM 578 C C . ARG A 1 72 ? 3.496 6.977 -13.718 1.00 89.06 72 ARG A C 1
ATOM 580 O O . ARG A 1 72 ? 3.480 7.561 -14.793 1.00 89.06 72 ARG A O 1
ATOM 587 N N . ASN A 1 73 ? 4.613 6.734 -13.035 1.00 85.69 73 ASN A N 1
ATOM 588 C CA . ASN A 1 73 ? 5.955 7.131 -13.476 1.00 85.69 73 ASN A CA 1
ATOM 589 C C . ASN A 1 73 ? 6.738 5.974 -14.117 1.00 85.69 73 ASN A C 1
ATOM 591 O O . ASN A 1 73 ? 7.963 6.056 -14.256 1.00 85.69 73 ASN A O 1
ATOM 595 N N . ALA A 1 74 ? 6.053 4.877 -14.448 1.00 86.25 74 ALA A N 1
ATOM 596 C CA . ALA A 1 74 ? 6.673 3.685 -14.991 1.00 86.25 74 ALA A CA 1
ATOM 597 C C . ALA A 1 74 ? 7.049 3.898 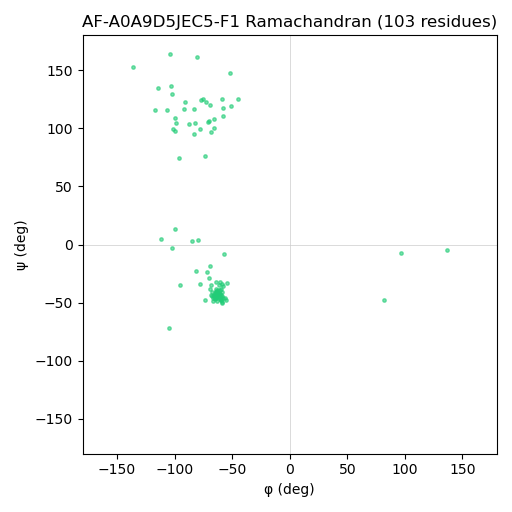-16.457 1.00 86.25 74 ALA A C 1
ATOM 599 O O . ALA A 1 74 ? 6.196 4.194 -17.295 1.00 86.25 74 ALA A O 1
ATOM 600 N N . LYS A 1 75 ? 8.319 3.666 -16.784 1.00 83.62 75 LYS A N 1
ATOM 601 C CA . LYS A 1 75 ? 8.782 3.567 -18.168 1.00 83.62 75 LYS A CA 1
ATOM 602 C C . LYS A 1 75 ? 9.078 2.112 -18.487 1.00 83.62 75 LYS A C 1
ATOM 604 O O . LYS A 1 75 ? 9.968 1.514 -17.881 1.00 83.62 75 LYS A O 1
ATOM 609 N N . ILE A 1 76 ? 8.307 1.554 -19.417 1.00 80.81 76 ILE A N 1
ATOM 610 C CA . ILE A 1 76 ? 8.476 0.173 -19.863 1.00 80.81 76 ILE A CA 1
ATOM 611 C C . ILE A 1 76 ? 9.732 0.094 -20.728 1.00 80.81 76 ILE A C 1
ATOM 613 O O . ILE A 1 76 ? 9.828 0.785 -21.738 1.00 80.81 76 ILE A O 1
ATOM 617 N N . ILE A 1 77 ? 10.666 -0.765 -20.337 1.00 77.06 77 ILE A N 1
ATOM 618 C CA . ILE A 1 77 ? 11.809 -1.159 -21.164 1.00 77.06 77 ILE A CA 1
ATOM 619 C C . ILE A 1 77 ? 11.575 -2.553 -21.745 1.00 77.06 77 ILE A C 1
ATOM 621 O O . ILE A 1 77 ? 11.102 -3.461 -21.052 1.00 77.06 77 ILE A O 1
ATOM 625 N N . VAL A 1 78 ? 11.897 -2.715 -23.027 1.00 62.69 78 VAL A N 1
ATOM 626 C CA . VAL A 1 78 ? 11.873 -4.001 -23.728 1.00 62.69 78 VAL A CA 1
ATOM 627 C C . VAL A 1 78 ? 13.312 -4.503 -23.835 1.00 62.69 78 VAL A C 1
ATOM 629 O O . VAL A 1 78 ? 14.204 -3.758 -24.239 1.00 62.69 78 VAL A O 1
ATOM 632 N N . GLU A 1 79 ? 13.558 -5.757 -23.447 1.00 58.47 79 GLU A N 1
ATOM 633 C CA . GLU A 1 79 ? 14.858 -6.406 -23.646 1.00 58.47 79 GLU A CA 1
ATOM 634 C C . GLU A 1 79 ? 15.194 -6.407 -25.150 1.00 58.47 79 GLU A C 1
ATOM 636 O O . GLU A 1 79 ? 14.535 -7.095 -25.929 1.00 58.47 79 GLU A O 1
ATOM 641 N N . GLY A 1 80 ? 16.194 -5.620 -25.570 1.00 53.53 80 GLY A N 1
ATOM 642 C CA . GLY A 1 80 ? 16.708 -5.644 -26.948 1.00 53.53 80 GLY A CA 1
ATOM 643 C C . GLY A 1 80 ? 16.985 -4.297 -27.625 1.00 53.53 80 GLY A C 1
ATOM 644 O O . GLY A 1 80 ? 17.519 -4.304 -28.728 1.00 53.53 80 GLY A O 1
ATOM 645 N N . GLU A 1 81 ? 16.678 -3.151 -27.005 1.00 49.75 81 GLU A N 1
ATOM 646 C CA . GLU A 1 81 ? 16.968 -1.826 -27.603 1.00 49.75 81 GLU A CA 1
ATOM 647 C C . GLU A 1 81 ? 18.397 -1.297 -27.339 1.00 49.75 81 GLU A C 1
ATOM 649 O O . GLU A 1 81 ? 18.740 -0.199 -27.771 1.00 49.75 81 GLU A O 1
ATOM 654 N N . GLY A 1 82 ? 19.257 -2.079 -26.676 1.00 48.75 82 GLY A N 1
ATOM 655 C CA . GLY A 1 82 ? 20.680 -1.776 -26.475 1.00 48.75 82 GLY A CA 1
ATOM 656 C C . GLY A 1 82 ? 21.561 -2.784 -27.210 1.00 48.75 82 GLY A C 1
ATOM 657 O O . GLY A 1 82 ? 21.293 -3.985 -27.163 1.00 48.75 82 GLY A O 1
ATOM 658 N N . GLY A 1 83 ? 22.595 -2.307 -27.911 1.00 44.38 83 GLY A N 1
ATOM 659 C CA . GLY A 1 83 ? 23.554 -3.159 -28.619 1.00 44.38 83 GLY A CA 1
ATOM 660 C C . GLY A 1 83 ? 24.139 -4.251 -27.715 1.00 44.38 83 GLY A C 1
ATOM 661 O O . GLY A 1 83 ? 24.322 -4.043 -26.519 1.00 44.38 83 GLY A O 1
ATOM 662 N N . ALA A 1 84 ? 24.445 -5.412 -28.299 1.00 52.50 84 ALA A N 1
ATOM 663 C CA . ALA A 1 84 ? 24.838 -6.644 -27.602 1.00 52.50 84 ALA A CA 1
ATOM 664 C C . ALA A 1 84 ? 26.074 -6.539 -26.670 1.00 52.50 84 ALA A C 1
ATOM 666 O O . ALA A 1 84 ? 26.345 -7.488 -25.937 1.00 52.50 84 ALA A O 1
ATOM 667 N N . ASP A 1 85 ? 26.788 -5.409 -26.681 1.00 52.22 85 ASP A N 1
ATOM 668 C CA . ASP A 1 85 ? 27.986 -5.134 -25.876 1.00 52.22 85 ASP A CA 1
ATOM 669 C C . ASP A 1 85 ? 27.741 -4.233 -24.647 1.00 52.22 85 ASP A C 1
ATOM 671 O O . ASP A 1 85 ? 28.668 -4.005 -23.869 1.00 52.22 85 ASP A O 1
ATOM 675 N N . GLU A 1 86 ? 26.520 -3.728 -24.421 1.00 51.94 86 GLU A N 1
ATOM 676 C CA . GLU A 1 86 ? 26.229 -2.835 -23.291 1.00 51.94 86 GLU A CA 1
ATOM 677 C C . GLU A 1 86 ? 25.218 -3.455 -22.313 1.00 51.94 86 GLU A C 1
ATOM 679 O O . GLU A 1 86 ? 24.053 -3.689 -22.646 1.00 51.94 86 GLU A O 1
ATOM 684 N N . VAL A 1 87 ? 25.666 -3.719 -21.078 1.00 50.53 87 VAL A N 1
ATOM 685 C CA . VAL A 1 87 ? 24.801 -4.224 -20.000 1.00 50.53 87 VAL A CA 1
ATOM 686 C C . VAL A 1 87 ? 23.859 -3.106 -19.569 1.00 50.53 87 VAL A C 1
ATOM 688 O O . VAL A 1 87 ? 24.261 -2.162 -18.892 1.00 50.53 87 VAL A O 1
ATOM 691 N N . ASN A 1 88 ? 22.595 -3.235 -19.955 1.00 50.09 88 ASN A N 1
ATOM 692 C CA . ASN A 1 88 ? 21.547 -2.264 -19.688 1.00 50.09 88 ASN A CA 1
ATOM 693 C C . ASN A 1 88 ? 20.614 -2.744 -18.567 1.00 50.09 88 ASN A C 1
ATOM 695 O O . ASN A 1 88 ? 20.600 -3.918 -18.183 1.00 50.09 88 ASN A O 1
ATOM 699 N N . LEU A 1 89 ? 19.822 -1.825 -18.005 1.00 48.88 89 LEU A N 1
ATOM 700 C CA . LEU A 1 89 ? 18.805 -2.185 -17.015 1.00 48.88 89 LEU A CA 1
ATOM 701 C C . LEU A 1 89 ? 17.833 -3.192 -17.659 1.00 48.88 89 LEU A C 1
ATOM 703 O O . LEU A 1 89 ? 17.293 -2.914 -18.723 1.00 48.88 89 LEU A O 1
ATOM 707 N N . GLY A 1 90 ? 17.638 -4.362 -17.045 1.00 45.59 90 GLY A N 1
ATOM 708 C CA . GLY A 1 90 ? 16.840 -5.459 -17.615 1.00 45.59 90 GLY A CA 1
ATOM 709 C C . GLY A 1 90 ? 17.645 -6.545 -18.340 1.00 45.59 90 GLY A C 1
ATOM 710 O O . GLY A 1 90 ? 17.077 -7.579 -18.660 1.00 45.59 90 GLY A O 1
ATOM 711 N N . SER A 1 91 ? 18.956 -6.381 -18.546 1.00 51.22 91 SER A N 1
ATOM 712 C CA . SER A 1 91 ? 19.791 -7.436 -19.131 1.00 51.22 91 SER A CA 1
ATOM 713 C C . SER A 1 91 ? 19.957 -8.629 -18.180 1.00 51.22 91 SER A C 1
ATOM 715 O O . SER A 1 91 ? 20.529 -8.512 -17.094 1.00 51.22 91 SER A O 1
ATOM 717 N N . THR A 1 92 ? 19.526 -9.814 -18.615 1.00 52.38 92 THR A N 1
ATOM 718 C CA . THR A 1 92 ? 19.799 -11.073 -17.908 1.00 52.38 92 THR A CA 1
ATOM 719 C C . THR A 1 92 ? 21.233 -11.542 -18.189 1.00 52.38 92 THR A C 1
ATOM 721 O O . THR A 1 92 ? 21.511 -12.147 -19.224 1.00 52.38 92 THR A O 1
ATOM 724 N N . VAL A 1 93 ? 22.164 -11.290 -17.262 1.00 54.47 93 VAL A N 1
ATOM 725 C CA . VAL A 1 93 ? 23.566 -11.730 -17.385 1.00 54.47 93 VAL A CA 1
ATOM 726 C C . VAL A 1 93 ? 23.784 -13.112 -16.760 1.00 54.47 93 VAL A C 1
ATOM 728 O O . VAL A 1 93 ? 23.540 -13.334 -15.575 1.00 54.47 93 VAL A O 1
ATOM 731 N N . LYS A 1 94 ? 24.283 -14.068 -17.551 1.00 52.72 94 LYS A N 1
ATOM 732 C CA . LYS A 1 94 ? 24.763 -15.361 -17.037 1.00 52.72 94 LYS A CA 1
ATOM 733 C C . LYS A 1 94 ? 26.232 -15.233 -16.646 1.00 52.72 94 LYS A C 1
ATOM 735 O O . LYS A 1 94 ? 27.108 -15.240 -17.505 1.00 52.72 94 LYS A O 1
ATOM 740 N N . VAL A 1 95 ? 26.506 -15.146 -15.346 1.00 57.84 95 VAL A N 1
ATOM 741 C CA . VAL A 1 95 ? 27.877 -15.130 -14.819 1.00 57.84 95 VAL A CA 1
ATOM 742 C C . VAL A 1 95 ? 28.388 -16.567 -14.700 1.00 57.84 95 VAL A C 1
ATOM 744 O O . VAL A 1 95 ? 27.851 -17.362 -13.930 1.00 57.84 95 VAL A O 1
ATOM 747 N N . LYS A 1 96 ? 29.436 -16.916 -15.453 1.00 55.41 96 LYS A N 1
ATOM 748 C CA . LYS A 1 96 ? 30.172 -18.174 -15.268 1.00 55.41 96 LYS A CA 1
ATOM 749 C C . LYS A 1 96 ? 31.327 -17.919 -14.301 1.00 55.41 96 LYS A C 1
ATOM 751 O O . LYS A 1 96 ? 32.219 -17.132 -14.600 1.00 55.41 96 LYS A O 1
ATOM 756 N N . LYS A 1 97 ? 31.310 -18.575 -13.139 1.00 40.31 97 LYS A N 1
ATOM 757 C CA . LYS A 1 97 ? 32.403 -18.506 -12.162 1.00 40.31 97 LYS A CA 1
ATOM 758 C C . LYS A 1 97 ? 33.611 -19.267 -12.724 1.00 40.31 97 LYS A C 1
ATOM 760 O O . LYS A 1 97 ? 33.591 -20.494 -12.774 1.00 40.31 97 LYS A O 1
ATOM 765 N N . THR A 1 98 ? 34.636 -18.550 -13.176 1.00 55.16 98 THR A N 1
ATOM 766 C CA . THR A 1 98 ? 35.969 -19.129 -13.387 1.00 55.16 98 THR A CA 1
ATOM 767 C C . THR A 1 98 ? 36.656 -19.130 -12.031 1.00 55.16 98 THR A C 1
ATOM 769 O O . THR A 1 98 ? 37.043 -18.074 -11.538 1.00 55.16 98 THR A O 1
ATOM 772 N N . SER A 1 99 ? 36.754 -20.296 -11.392 1.00 52.03 99 SER A N 1
ATOM 773 C CA . SER A 1 99 ? 37.682 -20.473 -10.276 1.00 52.03 99 SER A CA 1
ATOM 774 C C . SER A 1 99 ? 39.096 -20.355 -10.836 1.00 52.03 99 SER A C 1
ATOM 776 O O . SER A 1 99 ? 39.592 -21.281 -11.469 1.00 52.03 99 SER A O 1
ATOM 778 N N . ALA A 1 100 ? 39.707 -19.189 -10.662 1.00 55.97 100 ALA A N 1
ATOM 779 C CA . ALA A 1 100 ? 41.148 -19.035 -10.728 1.00 55.97 100 ALA A CA 1
ATOM 780 C C . ALA A 1 100 ? 41.672 -19.102 -9.289 1.00 55.97 100 ALA A C 1
ATOM 782 O O . ALA A 1 100 ? 42.007 -18.083 -8.694 1.00 55.97 100 ALA A O 1
ATOM 783 N N . ASP A 1 101 ? 41.696 -20.310 -8.724 1.00 53.97 101 ASP A N 1
ATOM 784 C CA . ASP A 1 101 ? 42.625 -20.644 -7.643 1.00 53.97 101 ASP A CA 1
ATOM 785 C C . ASP A 1 101 ? 44.006 -20.787 -8.293 1.00 53.97 101 ASP A C 1
ATOM 787 O O . ASP A 1 101 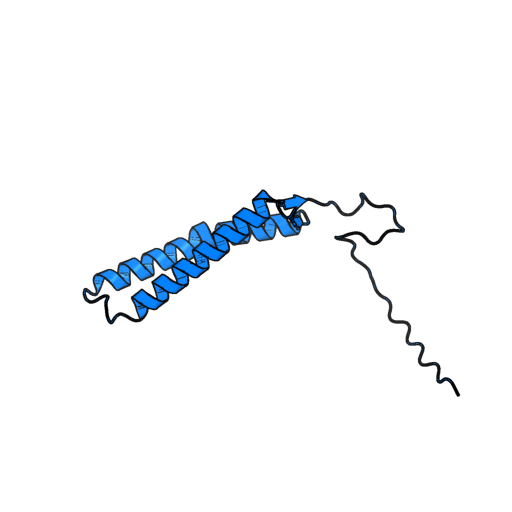? 44.467 -21.878 -8.621 1.00 53.97 101 ASP A O 1
ATOM 791 N N . GLY A 1 102 ? 44.605 -19.643 -8.614 1.00 48.75 102 GLY A N 1
ATOM 792 C CA . GLY A 1 102 ? 46.028 -19.533 -8.871 1.00 48.75 102 GLY A CA 1
ATOM 793 C C . GLY A 1 102 ? 46.659 -18.986 -7.606 1.00 48.75 102 GLY A C 1
ATOM 794 O O . GLY A 1 102 ? 46.600 -17.778 -7.380 1.00 48.75 102 GLY A O 1
ATOM 795 N N . GLU A 1 103 ? 47.210 -19.876 -6.779 1.00 47.91 103 GLU A N 1
ATOM 796 C CA . GLU A 1 103 ? 48.249 -19.514 -5.816 1.00 47.91 103 GLU A CA 1
ATOM 797 C C . GLU A 1 103 ? 49.275 -18.624 -6.526 1.00 47.91 103 GLU A C 1
ATOM 799 O O . GLU A 1 103 ? 49.797 -18.977 -7.586 1.00 47.91 103 GLU A O 1
ATOM 804 N N . ILE A 1 104 ? 49.518 -17.450 -5.954 1.00 51.41 104 ILE A N 1
ATOM 805 C CA . ILE A 1 104 ? 50.689 -16.646 -6.270 1.00 51.41 104 ILE A CA 1
ATOM 806 C C . ILE A 1 104 ? 51.677 -16.961 -5.147 1.00 51.41 104 ILE A C 1
ATOM 808 O O . ILE A 1 104 ? 51.462 -16.511 -4.020 1.00 51.41 104 ILE A O 1
ATOM 812 N N . ASP A 1 105 ? 52.692 -17.763 -5.461 1.00 37.19 105 ASP A N 1
ATOM 813 C CA . ASP A 1 105 ? 53.972 -17.794 -4.741 1.00 37.19 105 ASP A CA 1
ATOM 814 C C . ASP A 1 105 ? 54.958 -16.886 -5.497 1.00 37.19 105 ASP A C 1
ATOM 816 O O . ASP A 1 105 ? 54.999 -16.985 -6.751 1.00 37.19 105 ASP A O 1
#

pLDDT: mean 77.18, std 18.44, range [37.19, 96.5]

Secondary structure (DSSP, 8-state):
-----EEEEHHHHHHHHHHHHHIIIIIHHHHHHHHHHHHHTS--TT-HHHHHHHHHHHHHHHHHHHHHHHHHTEEEEPTTSS-TTS--TT---------------